Protein AF-A0A7G2TTE5-F1 (afdb_monomer_lite)

Secondary structure (DSSP, 8-state):
---------S----HHHHHHH-S--GGG-HHHHTTSS------GGGHHHHHTTSPTT----PPPPP--TT-SS-------S------TT-S-HHHHHHHHHHHHH-HHHHHHHTTBTBS-SSHHHHHHHHHTT-S-HHHHHHHHHHHH--PPPPPTTSS-HHHHHHHHHHH--

Foldseek 3Di:
DDDDPDDPDPDPDDPVNVVVVPPDDLLRDPCLQVVVPPDDDDDLLCLCSSQVSHDPPDDDADDQDDDDPPDPWRDDADDQLDDDDADPPDPCRPVSVVVVCCCQPPPVNLLVCPSNRAQRPDPNSNCVCVVVVVDDVRSVNSPPSSVPTPDDHDPPPPDDPVVVVVVVVVVVD

Structure (mmCIF, N/CA/C/O backbone):
data_AF-A0A7G2TTE5-F1
#
_entry.id   AF-A0A7G2TTE5-F1
#
loop_
_atom_site.group_PDB
_atom_site.id
_atom_site.type_symbol
_atom_site.label_atom_id
_atom_site.label_alt_id
_atom_site.label_comp_id
_atom_site.label_asym_id
_atom_site.label_entity_id
_atom_site.label_seq_id
_atom_site.pdbx_PDB_ins_code
_atom_site.Cartn_x
_atom_site.Cartn_y
_atom_site.Cartn_z
_atom_site.occupancy
_atom_site.B_iso_or_equiv
_atom_site.auth_seq_id
_atom_site.auth_comp_id
_atom_site.auth_asym_id
_atom_site.auth_atom_id
_atom_site.pdbx_PDB_model_num
ATOM 1 N N . MET A 1 1 ? 46.322 14.100 -33.740 1.00 37.00 1 MET A N 1
ATOM 2 C CA . MET A 1 1 ? 44.948 13.586 -33.904 1.00 37.00 1 MET A CA 1
ATOM 3 C C . MET A 1 1 ? 44.196 13.791 -32.592 1.00 37.00 1 MET A C 1
ATOM 5 O O . MET A 1 1 ? 44.425 13.008 -31.680 1.00 37.00 1 MET A O 1
ATOM 9 N N . PRO A 1 2 ? 43.391 14.853 -32.431 1.00 37.91 2 PRO A N 1
ATOM 10 C CA . PRO A 1 2 ? 42.523 15.000 -31.270 1.00 37.91 2 PRO A CA 1
ATOM 11 C C . PRO A 1 2 ? 41.058 14.871 -31.705 1.00 37.91 2 PRO A C 1
ATOM 13 O O . PRO A 1 2 ? 40.556 15.770 -32.363 1.00 37.91 2 PRO A O 1
ATOM 16 N N . ASP A 1 3 ? 40.387 13.766 -31.370 1.00 38.09 3 ASP A N 1
ATOM 17 C CA . ASP A 1 3 ? 38.913 13.706 -31.403 1.00 38.09 3 ASP A CA 1
ATOM 18 C C . ASP A 1 3 ? 38.367 12.463 -30.678 1.00 38.09 3 ASP A C 1
ATOM 20 O O . ASP A 1 3 ? 37.849 11.524 -31.274 1.00 38.09 3 ASP A O 1
ATOM 24 N N . LEU A 1 4 ? 38.504 12.430 -29.348 1.00 36.97 4 LEU A N 1
ATOM 25 C CA . LEU A 1 4 ? 37.902 11.371 -28.518 1.00 36.97 4 LEU A CA 1
ATOM 26 C C . LEU A 1 4 ? 37.135 11.889 -27.292 1.00 36.97 4 LEU A C 1
ATOM 28 O O . LEU A 1 4 ? 36.662 11.093 -26.490 1.00 36.97 4 LEU A O 1
ATOM 32 N N . CYS A 1 5 ? 36.917 13.205 -27.174 1.00 35.09 5 CYS A N 1
ATOM 33 C CA . CYS A 1 5 ? 36.192 13.809 -26.046 1.00 35.09 5 CYS A CA 1
ATOM 34 C C . CYS A 1 5 ? 34.855 14.450 -26.467 1.00 35.09 5 CYS A C 1
ATOM 36 O O . CYS A 1 5 ? 34.532 15.578 -26.102 1.00 35.09 5 CYS A O 1
ATOM 38 N N . ARG A 1 6 ? 34.064 13.737 -27.277 1.00 37.06 6 ARG A N 1
ATOM 39 C CA . ARG A 1 6 ? 32.682 14.125 -27.608 1.00 37.06 6 ARG A CA 1
ATOM 40 C C . ARG A 1 6 ? 31.746 12.918 -27.571 1.00 37.06 6 ARG A C 1
ATOM 42 O O . ARG A 1 6 ? 31.130 12.548 -28.562 1.00 37.06 6 ARG A O 1
ATOM 49 N N . ARG A 1 7 ? 31.586 12.314 -26.393 1.00 33.62 7 ARG A N 1
ATOM 50 C CA . ARG A 1 7 ? 30.311 11.664 -26.060 1.00 33.62 7 ARG A CA 1
ATOM 51 C C . ARG A 1 7 ? 29.518 12.637 -25.201 1.00 33.62 7 ARG A C 1
ATOM 53 O O . ARG A 1 7 ? 29.766 12.757 -24.008 1.00 33.62 7 ARG A O 1
ATOM 60 N N . ARG A 1 8 ? 28.587 13.359 -25.832 1.00 37.22 8 ARG A N 1
ATOM 61 C CA . ARG A 1 8 ? 27.470 13.987 -25.120 1.00 37.22 8 ARG A CA 1
ATOM 62 C C . ARG A 1 8 ? 26.652 12.850 -24.506 1.00 37.22 8 ARG A C 1
ATOM 64 O O . ARG A 1 8 ? 25.895 12.199 -25.219 1.00 37.22 8 ARG A O 1
ATOM 71 N N . GLY A 1 9 ? 26.859 12.583 -23.220 1.00 32.19 9 GLY A N 1
ATOM 72 C CA . GLY A 1 9 ? 25.850 11.921 -22.401 1.00 32.19 9 GLY A CA 1
ATOM 73 C C . GLY A 1 9 ? 24.644 12.850 -22.329 1.00 32.19 9 GLY A C 1
ATOM 74 O O . GLY A 1 9 ? 24.795 14.032 -22.024 1.00 32.19 9 GLY A O 1
ATOM 75 N N . GLY A 1 10 ? 23.482 12.355 -22.743 1.00 36.03 10 GLY A N 1
ATOM 76 C CA . GLY A 1 10 ? 22.230 13.091 -22.650 1.00 36.03 10 GLY A CA 1
ATOM 77 C C . GLY A 1 10 ? 21.765 13.210 -21.200 1.00 36.03 10 GLY A C 1
ATOM 78 O O . GLY A 1 10 ? 21.961 12.284 -20.422 1.00 36.03 10 GLY A O 1
ATOM 79 N N . ALA A 1 11 ? 21.115 14.342 -20.919 1.00 42.84 11 ALA A N 1
ATOM 80 C CA . ALA A 1 11 ? 20.315 14.651 -19.733 1.00 42.84 11 ALA A CA 1
ATOM 81 C C . ALA A 1 11 ? 21.064 14.756 -18.391 1.00 42.84 11 ALA A C 1
ATOM 83 O O . ALA A 1 11 ? 20.783 14.011 -17.463 1.00 42.84 11 ALA A O 1
ATOM 84 N N . ASN A 1 12 ? 21.932 15.763 -18.261 1.00 43.62 12 ASN A N 1
ATOM 85 C CA . ASN A 1 12 ? 22.126 16.414 -16.963 1.00 43.62 12 ASN A CA 1
ATOM 86 C C . ASN A 1 12 ? 21.375 17.746 -17.024 1.00 43.62 12 ASN A C 1
ATOM 88 O O . ASN A 1 12 ? 21.883 18.709 -17.601 1.00 43.62 12 ASN A O 1
ATOM 92 N N . THR A 1 13 ? 20.147 17.773 -16.509 1.00 50.69 13 THR A N 1
ATOM 93 C CA . THR A 1 13 ? 19.428 19.017 -16.213 1.00 50.69 13 THR A CA 1
ATOM 94 C C . THR A 1 13 ? 20.280 19.823 -15.239 1.00 50.69 13 THR A C 1
ATOM 96 O O . THR A 1 13 ? 20.871 19.274 -14.308 1.00 50.69 13 THR A O 1
ATOM 99 N N . THR A 1 14 ? 20.433 21.118 -15.485 1.00 52.34 14 THR A N 1
ATOM 100 C CA . THR A 1 14 ? 21.220 21.974 -14.593 1.00 52.34 14 THR A CA 1
ATOM 101 C C . THR A 1 14 ? 20.454 22.211 -13.290 1.00 52.34 14 THR A C 1
ATOM 103 O O . THR A 1 14 ? 19.229 22.288 -13.288 1.00 52.34 14 THR A O 1
ATOM 106 N N . THR A 1 15 ? 21.155 22.396 -12.172 1.00 52.88 15 THR A N 1
ATOM 107 C CA . THR A 1 15 ? 20.554 22.650 -10.844 1.00 52.88 15 THR A CA 1
ATOM 108 C C . THR A 1 15 ? 19.610 23.867 -10.834 1.00 52.88 15 THR A C 1
ATOM 110 O O . THR A 1 15 ? 18.723 23.974 -9.992 1.00 52.88 15 THR A O 1
ATOM 113 N N . LEU A 1 16 ? 19.783 24.790 -11.789 1.00 51.19 16 LEU A N 1
ATOM 114 C CA . LEU A 1 16 ? 18.918 25.952 -12.009 1.00 51.19 16 LEU A CA 1
ATOM 115 C C . LEU A 1 16 ? 17.602 25.601 -12.718 1.00 51.19 16 LEU A C 1
ATOM 117 O O . LEU A 1 16 ? 16.580 26.212 -12.416 1.00 51.19 16 LEU A O 1
ATOM 121 N N . GLU A 1 17 ? 17.612 24.633 -13.636 1.00 55.81 17 GLU A N 1
ATOM 122 C CA . GLU A 1 17 ? 16.398 24.128 -14.290 1.00 55.81 17 GLU A CA 1
ATOM 123 C C . GLU A 1 17 ? 15.534 23.358 -13.283 1.00 55.81 17 GLU A C 1
ATOM 125 O O . GLU A 1 17 ? 14.339 23.625 -13.185 1.00 55.81 17 GLU A O 1
ATOM 130 N N . GLU A 1 18 ? 16.143 22.524 -12.431 1.00 56.53 18 GLU A N 1
ATOM 131 C CA . GLU A 1 18 ? 15.428 21.837 -11.342 1.00 56.53 18 GLU A CA 1
ATOM 132 C C . GLU A 1 18 ? 14.849 22.812 -10.304 1.00 56.53 18 GLU A C 1
ATOM 134 O O . GLU A 1 18 ? 13.742 22.610 -9.805 1.00 56.53 18 GLU A O 1
ATOM 139 N N . ALA A 1 19 ? 15.563 23.900 -9.988 1.00 55.06 19 ALA A N 1
ATOM 140 C CA . ALA A 1 19 ? 15.061 24.944 -9.094 1.00 55.06 19 ALA A CA 1
ATOM 141 C C . ALA A 1 19 ? 13.910 25.761 -9.716 1.00 55.06 19 ALA A C 1
ATOM 143 O O . ALA A 1 19 ? 13.053 26.264 -8.986 1.00 55.06 19 ALA A O 1
ATOM 144 N N . GLY A 1 20 ? 13.883 25.891 -11.048 1.00 59.25 20 GLY A N 1
ATOM 145 C CA . GLY A 1 20 ? 12.848 26.605 -11.801 1.00 59.25 20 GLY A CA 1
ATOM 146 C C . GLY A 1 20 ? 11.528 25.841 -11.938 1.00 59.25 20 GLY A C 1
ATOM 147 O O . GLY A 1 20 ? 10.478 26.467 -12.066 1.00 59.25 20 GLY A O 1
ATOM 148 N N . GLU A 1 21 ? 11.564 24.508 -11.857 1.00 60.09 21 GLU A N 1
ATOM 149 C CA . GLU A 1 21 ? 10.370 23.646 -11.868 1.00 60.09 21 GLU A CA 1
ATOM 150 C C . GLU A 1 21 ? 9.550 23.755 -10.572 1.00 60.09 21 GLU A C 1
ATOM 152 O O . GLU A 1 21 ? 8.347 23.496 -10.570 1.00 60.09 21 GLU A O 1
ATOM 157 N N . 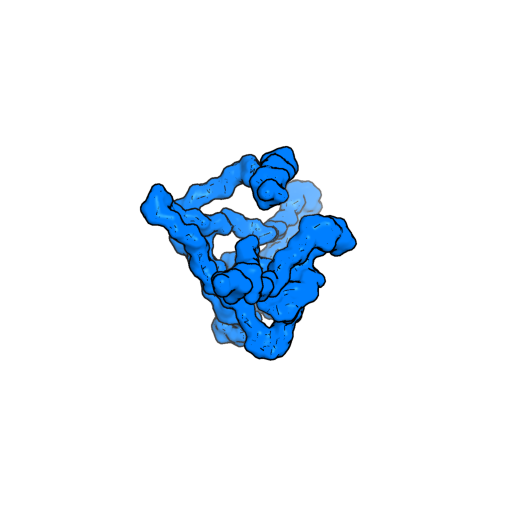GLY A 1 22 ? 10.174 24.183 -9.472 1.00 57.22 22 GLY A N 1
ATOM 158 C CA . GLY A 1 22 ? 9.582 24.149 -8.137 1.00 57.22 22 GLY A CA 1
ATOM 159 C C . GLY A 1 22 ? 9.720 22.774 -7.474 1.00 57.22 22 GLY A C 1
ATOM 160 O O . GLY A 1 22 ? 10.299 21.840 -8.021 1.00 57.22 22 GLY A O 1
ATOM 161 N N . ASN A 1 23 ? 9.203 22.631 -6.251 1.00 65.12 23 ASN A N 1
ATOM 162 C CA . ASN A 1 23 ? 9.259 21.371 -5.497 1.00 65.12 23 ASN A CA 1
ATOM 163 C C . ASN A 1 23 ? 8.205 20.362 -6.005 1.00 65.12 23 ASN A C 1
ATOM 165 O O . ASN A 1 23 ? 7.261 20.034 -5.285 1.00 65.12 23 ASN A O 1
ATOM 169 N N . VAL A 1 24 ? 8.337 19.934 -7.262 1.00 75.50 24 VAL A N 1
ATOM 170 C CA . VAL A 1 24 ? 7.415 19.023 -7.960 1.00 75.50 24 VAL A CA 1
ATOM 171 C C . VAL A 1 24 ? 7.719 17.578 -7.571 1.00 75.50 24 VAL A C 1
ATOM 173 O O . VAL A 1 24 ? 8.884 17.167 -7.549 1.00 75.50 24 VAL A O 1
ATOM 176 N N . ASN A 1 25 ? 6.689 16.790 -7.247 1.00 82.94 25 ASN A N 1
ATOM 177 C CA . ASN A 1 25 ? 6.891 15.382 -6.913 1.00 82.94 25 ASN A CA 1
ATOM 178 C C . ASN A 1 25 ? 7.361 14.607 -8.156 1.00 82.94 25 ASN A C 1
ATOM 180 O O . ASN A 1 25 ? 6.918 14.890 -9.263 1.00 82.94 25 ASN A O 1
ATOM 184 N N . LEU A 1 26 ? 8.213 13.589 -7.989 1.00 86.69 26 LEU A N 1
ATOM 185 C CA . LEU A 1 26 ? 8.700 12.778 -9.112 1.00 86.69 26 LEU A CA 1
ATOM 186 C C . LEU A 1 26 ? 7.561 12.216 -9.985 1.00 86.69 26 LEU A C 1
ATOM 188 O O . LEU A 1 26 ? 7.682 12.233 -11.203 1.00 86.69 26 LEU A O 1
ATOM 192 N N . SER A 1 27 ? 6.451 11.775 -9.382 1.00 88.75 27 SER A N 1
ATOM 193 C CA . SER A 1 27 ? 5.279 11.266 -10.122 1.00 88.75 27 SER A CA 1
ATOM 194 C C . SER A 1 27 ? 4.610 12.296 -11.042 1.00 88.75 27 SER A C 1
ATOM 196 O O . SER A 1 27 ? 3.912 11.921 -11.978 1.00 88.75 27 SER A O 1
ATOM 198 N N . GLU A 1 28 ? 4.839 13.586 -10.804 1.00 89.69 28 GLU A N 1
ATOM 199 C CA . GLU A 1 28 ? 4.291 14.698 -11.586 1.00 89.69 28 GLU A CA 1
ATOM 200 C C . GLU A 1 28 ? 5.285 15.198 -12.651 1.00 89.69 28 GLU A C 1
ATOM 202 O O . GLU A 1 28 ? 4.928 16.025 -13.490 1.00 89.69 28 GLU A O 1
ATOM 207 N N . LYS A 1 29 ? 6.533 14.705 -12.642 1.00 88.81 29 LYS A N 1
ATOM 208 C CA . LYS A 1 29 ? 7.562 15.103 -13.608 1.00 88.81 29 LYS A CA 1
ATOM 209 C C . LYS A 1 29 ? 7.350 14.431 -14.960 1.00 88.81 29 LYS A C 1
ATOM 211 O O . LYS A 1 29 ? 7.128 13.222 -15.057 1.00 88.81 29 LYS A O 1
ATOM 216 N N . GLN A 1 30 ? 7.521 15.199 -16.032 1.00 88.62 30 GLN A N 1
ATOM 217 C CA . GLN A 1 30 ? 7.401 14.683 -17.394 1.00 88.62 30 GLN A CA 1
ATOM 218 C C . GLN A 1 30 ? 8.488 13.638 -17.702 1.00 88.62 30 GLN A C 1
ATOM 220 O O . GLN A 1 30 ? 8.239 12.673 -18.418 1.00 88.62 30 GLN A O 1
ATOM 225 N N . GLU A 1 31 ? 9.681 13.787 -17.128 1.00 89.94 31 GLU A N 1
ATOM 226 C CA . GLU A 1 31 ? 10.810 12.859 -17.232 1.00 89.94 31 GLU A CA 1
ATOM 227 C C . GLU A 1 31 ? 10.474 11.468 -16.692 1.00 89.94 31 GLU A C 1
ATOM 229 O O . GLU A 1 31 ? 10.964 10.476 -17.235 1.00 89.94 31 GLU A O 1
ATOM 234 N N . TRP A 1 32 ? 9.650 11.394 -15.643 1.00 92.00 32 TRP A N 1
ATOM 235 C CA . TRP A 1 32 ? 9.163 10.134 -15.087 1.00 92.00 32 TRP A CA 1
ATOM 236 C C . TRP A 1 32 ? 8.190 9.461 -16.058 1.00 92.00 32 TRP A C 1
ATOM 238 O O . TRP A 1 32 ? 8.432 8.333 -16.484 1.00 92.00 32 TRP A O 1
ATOM 248 N N . ALA A 1 33 ? 7.161 10.190 -16.505 1.00 89.56 33 ALA A N 1
ATOM 249 C CA . ALA A 1 33 ? 6.184 9.698 -17.483 1.00 89.56 33 ALA A CA 1
ATOM 250 C C . ALA A 1 33 ? 6.823 9.303 -18.835 1.00 89.56 33 ALA A C 1
ATOM 252 O O . ALA A 1 33 ? 6.333 8.425 -19.539 1.00 89.56 33 ALA A O 1
ATOM 253 N N . GLN A 1 34 ? 7.944 9.933 -19.202 1.00 90.56 34 GLN A N 1
ATOM 254 C CA . GLN A 1 34 ? 8.729 9.627 -20.406 1.00 90.56 34 GLN A CA 1
ATOM 255 C C . GLN A 1 34 ? 9.851 8.606 -20.175 1.00 90.56 34 GLN A C 1
ATOM 257 O O . GLN A 1 34 ? 10.639 8.362 -21.092 1.00 90.56 34 GLN A O 1
ATOM 262 N N . ARG A 1 35 ? 9.975 8.044 -18.964 1.00 88.88 35 ARG A N 1
ATOM 263 C CA . ARG A 1 35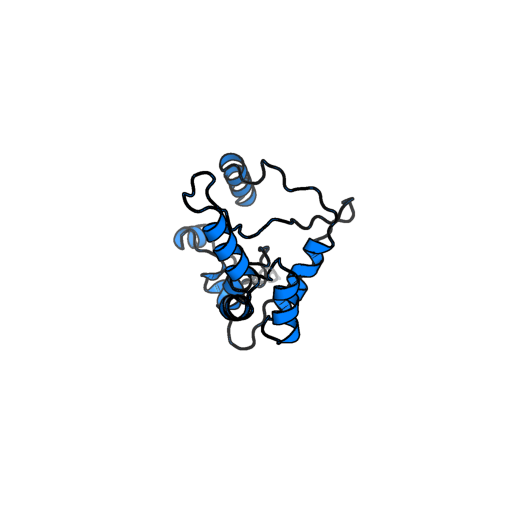 ? 11.003 7.056 -18.587 1.00 88.88 35 ARG A CA 1
ATOM 264 C C . ARG A 1 35 ? 12.444 7.510 -18.805 1.00 88.88 35 ARG A C 1
ATOM 266 O O . ARG A 1 35 ? 13.343 6.695 -19.004 1.00 88.88 35 ARG A O 1
ATOM 273 N N . LYS A 1 36 ? 12.690 8.815 -18.729 1.00 90.88 36 LYS A N 1
ATOM 274 C CA . LYS A 1 36 ? 14.053 9.350 -18.604 1.00 90.88 36 LYS A CA 1
ATOM 275 C C . LYS A 1 36 ? 14.611 9.073 -17.207 1.00 90.88 36 LYS A C 1
ATOM 277 O O . LYS A 1 36 ? 15.812 8.883 -17.061 1.00 90.88 36 LYS A O 1
ATOM 282 N N . ILE A 1 37 ? 13.730 8.993 -16.207 1.00 88.94 37 ILE A N 1
ATOM 283 C CA . ILE A 1 37 ? 14.012 8.468 -14.869 1.00 88.94 37 ILE A CA 1
ATOM 284 C C . ILE A 1 37 ? 13.312 7.111 -14.760 1.00 88.94 37 ILE A C 1
ATOM 286 O O . ILE A 1 37 ? 12.105 7.026 -14.962 1.00 88.94 37 ILE A O 1
ATOM 290 N N . THR A 1 38 ? 14.063 6.046 -14.474 1.00 89.06 38 THR A N 1
ATOM 291 C CA . THR A 1 38 ? 13.560 4.659 -14.561 1.00 89.06 38 THR A CA 1
ATOM 292 C C . THR A 1 38 ? 13.460 3.946 -13.215 1.00 89.06 38 THR A C 1
ATOM 294 O O . THR A 1 38 ? 13.242 2.738 -13.179 1.00 89.06 38 THR A O 1
ATOM 297 N N . GLY A 1 39 ? 13.662 4.655 -12.106 1.00 89.00 39 GLY A N 1
ATOM 298 C CA . GLY A 1 39 ? 13.589 4.067 -10.775 1.00 89.00 39 GLY A CA 1
ATOM 299 C C . GLY A 1 39 ? 13.517 5.116 -9.676 1.00 89.00 39 GLY A C 1
ATOM 300 O O . GLY A 1 39 ? 13.999 6.237 -9.833 1.00 89.00 39 GLY A O 1
ATOM 301 N N . SER A 1 40 ? 12.909 4.728 -8.563 1.00 88.25 40 SER A N 1
ATOM 302 C CA . SER A 1 40 ? 12.792 5.530 -7.350 1.00 88.25 40 SER A CA 1
ATOM 303 C C . SER A 1 40 ? 12.765 4.618 -6.125 1.00 88.25 40 SER A C 1
ATOM 305 O O . SER A 1 40 ? 12.465 3.426 -6.222 1.00 88.25 40 SER A O 1
ATOM 307 N N . TYR A 1 41 ? 13.117 5.172 -4.966 1.00 86.19 41 TYR A N 1
ATOM 308 C CA . TYR A 1 41 ? 13.011 4.478 -3.688 1.00 86.19 41 TYR A CA 1
ATOM 309 C C . TYR A 1 41 ? 11.794 5.007 -2.933 1.00 86.19 41 TYR A C 1
ATOM 311 O O . TYR A 1 41 ? 11.824 6.109 -2.390 1.00 86.19 41 TYR A O 1
ATOM 319 N N . GLU A 1 42 ? 10.717 4.226 -2.938 1.00 87.69 42 GLU A N 1
ATOM 320 C CA . GLU A 1 42 ? 9.390 4.662 -2.503 1.00 87.69 42 GLU A CA 1
ATOM 321 C C . GLU A 1 42 ? 8.704 3.616 -1.623 1.00 87.69 42 GLU A C 1
ATOM 323 O O . GLU A 1 42 ? 9.078 2.442 -1.584 1.00 87.69 42 GLU A O 1
ATOM 328 N N . TRP A 1 43 ? 7.660 4.042 -0.914 1.00 88.44 43 TRP A N 1
ATOM 329 C CA . TRP A 1 43 ? 6.801 3.122 -0.177 1.00 88.44 43 TRP A CA 1
ATOM 330 C C . TRP A 1 43 ? 5.962 2.292 -1.151 1.00 88.44 43 TRP A C 1
ATOM 332 O O . TRP A 1 43 ? 5.316 2.832 -2.042 1.00 88.44 43 TRP A O 1
ATOM 342 N N . ASN A 1 44 ? 5.864 0.979 -0.946 1.00 88.12 44 ASN A N 1
ATOM 343 C CA . ASN A 1 44 ? 5.000 0.135 -1.780 1.00 88.12 44 ASN A CA 1
ATOM 344 C C . ASN A 1 44 ? 3.524 0.592 -1.779 1.00 88.12 44 ASN A C 1
ATOM 346 O O . ASN A 1 44 ? 2.813 0.406 -2.763 1.00 88.12 44 ASN A O 1
ATOM 350 N N . THR A 1 45 ? 3.058 1.251 -0.713 1.00 90.44 45 THR A N 1
ATOM 351 C CA . THR A 1 45 ? 1.694 1.794 -0.616 1.00 90.44 45 THR A CA 1
ATOM 352 C C . THR A 1 45 ? 1.433 3.015 -1.498 1.00 90.44 45 THR A C 1
ATOM 354 O O . THR A 1 45 ? 0.290 3.450 -1.584 1.00 90.44 45 THR A O 1
ATOM 357 N N . THR A 1 46 ? 2.457 3.593 -2.133 1.00 90.31 46 THR A N 1
ATOM 358 C CA . THR A 1 46 ? 2.318 4.691 -3.103 1.00 90.31 46 THR A CA 1
ATOM 359 C C . THR A 1 46 ? 2.457 4.216 -4.550 1.00 90.31 46 THR A C 1
ATOM 361 O O . THR A 1 46 ? 2.533 5.048 -5.446 1.00 90.31 46 THR A O 1
ATOM 364 N N . TYR A 1 47 ? 2.438 2.903 -4.809 1.00 90.19 47 TYR A N 1
ATOM 365 C CA . TYR A 1 47 ? 2.620 2.318 -6.143 1.00 90.19 47 TYR A CA 1
ATOM 366 C C . TYR A 1 47 ? 1.758 2.967 -7.241 1.00 90.19 47 TYR A C 1
ATOM 368 O O . TYR A 1 47 ? 2.271 3.319 -8.303 1.00 90.19 47 TYR A O 1
ATOM 376 N N . PHE A 1 48 ? 0.460 3.166 -6.992 1.00 89.19 48 PHE A N 1
ATOM 377 C CA . PHE A 1 48 ? -0.460 3.772 -7.966 1.00 89.19 48 PHE A CA 1
ATOM 378 C C . PHE A 1 48 ? -0.020 5.189 -8.354 1.00 89.19 48 PHE A C 1
ATOM 380 O O . PHE A 1 48 ? 0.065 5.500 -9.532 1.00 89.19 48 PHE A O 1
ATOM 387 N N . ARG A 1 49 ? 0.437 6.000 -7.390 1.00 89.88 49 ARG A N 1
ATOM 388 C CA . ARG A 1 49 ? 0.925 7.363 -7.652 1.00 89.88 49 ARG A CA 1
ATOM 389 C C . ARG A 1 49 ? 2.039 7.394 -8.702 1.00 89.88 49 ARG A C 1
ATOM 391 O O . ARG A 1 49 ? 2.095 8.331 -9.484 1.00 89.88 49 ARG A O 1
ATOM 398 N N . TYR A 1 50 ? 2.921 6.396 -8.705 1.00 92.44 50 TYR A N 1
ATOM 399 C CA . TYR A 1 50 ? 4.059 6.331 -9.624 1.00 92.44 50 TYR A CA 1
ATOM 400 C C . TYR A 1 50 ? 3.776 5.514 -10.888 1.00 92.44 50 TYR A C 1
ATOM 402 O O . TYR A 1 50 ? 4.448 5.723 -11.893 1.00 92.44 50 TYR A O 1
ATOM 410 N N . SER A 1 51 ? 2.804 4.602 -10.862 1.00 91.75 51 SER A N 1
ATOM 411 C CA . SER A 1 51 ? 2.444 3.784 -12.027 1.00 91.75 51 SER A CA 1
ATOM 412 C C . SER A 1 51 ? 1.357 4.410 -12.904 1.00 91.75 51 SER A C 1
ATOM 414 O O . SER A 1 51 ? 1.392 4.205 -14.110 1.00 91.75 51 SER A O 1
ATOM 416 N N . ASP A 1 52 ? 0.437 5.196 -12.340 1.00 91.56 52 ASP A N 1
ATOM 417 C CA . ASP A 1 52 ? -0.651 5.848 -13.083 1.00 91.56 52 ASP A CA 1
ATOM 418 C C . ASP A 1 52 ? -0.169 6.837 -14.168 1.00 91.56 52 ASP A C 1
ATOM 420 O O . ASP A 1 52 ? -0.808 6.900 -15.217 1.00 91.56 52 ASP A O 1
ATOM 424 N N . PRO A 1 53 ? 0.935 7.596 -13.987 1.00 92.19 53 PRO A N 1
ATOM 425 C CA . PRO A 1 53 ? 1.447 8.500 -15.022 1.00 92.19 53 PRO A CA 1
ATOM 426 C C . PRO A 1 53 ? 2.202 7.810 -16.171 1.00 92.19 53 PRO A C 1
ATOM 428 O O . PRO A 1 53 ? 2.660 8.501 -17.081 1.00 92.19 53 PRO A O 1
ATOM 431 N N . LEU A 1 54 ? 2.417 6.490 -16.110 1.00 90.88 54 LEU A N 1
ATOM 432 C CA . LEU A 1 54 ? 3.158 5.750 -17.138 1.00 90.88 54 LEU A CA 1
ATOM 433 C C . LEU A 1 54 ? 2.286 5.501 -18.377 1.00 90.88 54 LEU A C 1
ATOM 435 O O . LEU A 1 54 ? 1.059 5.475 -18.289 1.00 90.88 54 LEU A O 1
ATOM 439 N N . ASN A 1 55 ? 2.912 5.305 -19.541 1.00 89.25 55 ASN A N 1
ATOM 440 C CA . ASN A 1 55 ? 2.160 5.035 -20.768 1.00 89.25 55 ASN A CA 1
ATOM 441 C C . ASN A 1 55 ? 1.572 3.615 -20.760 1.00 89.25 55 ASN A C 1
ATOM 443 O O . ASN A 1 55 ? 2.072 2.714 -20.083 1.00 89.25 55 ASN A O 1
ATOM 447 N N . ASP A 1 56 ? 0.539 3.392 -21.574 1.00 87.88 56 ASP A N 1
ATOM 448 C CA . ASP A 1 56 ? -0.085 2.076 -21.715 1.00 87.88 56 ASP A CA 1
ATOM 449 C C . ASP A 1 56 ? 0.945 0.987 -22.063 1.00 87.88 56 ASP A C 1
ATOM 451 O O . ASP A 1 56 ? 1.743 1.115 -22.994 1.00 87.88 56 ASP A O 1
ATOM 455 N N . GLY A 1 57 ? 0.905 -0.117 -21.313 1.00 87.56 57 GLY A N 1
ATOM 456 C CA . GLY A 1 57 ? 1.830 -1.244 -21.464 1.00 87.56 57 GLY A CA 1
ATOM 457 C C . GLY A 1 57 ? 3.154 -1.092 -20.710 1.00 87.56 57 GLY A C 1
ATOM 458 O O . GLY A 1 57 ? 3.925 -2.050 -20.647 1.00 87.56 57 GLY A O 1
ATOM 459 N N . GLU A 1 58 ? 3.419 0.064 -20.104 1.00 90.69 58 GLU A N 1
ATOM 460 C CA . GLU A 1 58 ? 4.567 0.258 -19.225 1.00 90.69 58 GLU A CA 1
ATOM 461 C C . GLU A 1 58 ? 4.231 -0.201 -17.804 1.00 90.69 58 GLU A C 1
ATOM 463 O O . GLU A 1 58 ? 3.149 0.051 -17.276 1.00 90.69 58 GLU A O 1
ATOM 468 N N . VAL A 1 59 ? 5.168 -0.917 -17.182 1.00 90.25 59 VAL A N 1
ATOM 469 C CA . VAL A 1 59 ? 4.974 -1.522 -15.862 1.00 90.25 59 VAL A CA 1
ATOM 470 C C . VAL A 1 59 ? 6.078 -1.047 -14.935 1.00 90.25 59 VAL A C 1
ATOM 472 O O . VAL A 1 59 ? 7.262 -1.128 -15.269 1.00 90.25 59 VAL A O 1
ATOM 475 N N . LEU A 1 60 ? 5.678 -0.567 -13.760 1.00 91.81 60 LEU A N 1
ATOM 476 C CA . LEU A 1 60 ? 6.583 -0.334 -12.648 1.00 91.81 60 LEU A CA 1
ATOM 477 C C . LEU A 1 60 ? 6.717 -1.645 -11.874 1.00 91.81 60 LEU A C 1
ATOM 479 O O . LEU A 1 60 ? 5.716 -2.201 -11.440 1.00 91.81 60 LEU A O 1
ATOM 483 N N . ASP A 1 61 ? 7.935 -2.142 -11.691 1.00 90.12 61 ASP A N 1
ATOM 484 C CA . ASP A 1 61 ? 8.170 -3.347 -10.893 1.00 90.12 61 ASP A CA 1
ATOM 485 C C . ASP A 1 61 ? 9.002 -3.026 -9.652 1.00 90.12 61 ASP A C 1
ATOM 487 O O . ASP A 1 61 ? 9.728 -2.029 -9.601 1.00 90.12 61 ASP A O 1
ATOM 491 N N . SER A 1 62 ? 8.879 -3.870 -8.632 1.00 85.69 62 SER A N 1
ATOM 492 C CA . SER A 1 62 ? 9.635 -3.726 -7.392 1.00 85.69 62 SER A CA 1
ATOM 493 C C . SER A 1 62 ? 10.924 -4.534 -7.459 1.00 85.69 62 SER A C 1
ATOM 495 O O . SER A 1 62 ? 10.913 -5.726 -7.759 1.00 85.69 62 SER A O 1
ATOM 497 N N . ALA A 1 63 ? 12.043 -3.883 -7.146 1.00 82.56 63 ALA A N 1
ATOM 498 C CA . ALA A 1 63 ? 13.326 -4.543 -6.964 1.00 82.56 63 ALA A CA 1
ATOM 499 C C . ALA A 1 63 ? 13.620 -4.742 -5.467 1.00 82.56 63 ALA A C 1
ATOM 501 O O . ALA A 1 63 ? 13.218 -3.908 -4.646 1.00 82.56 63 ALA A O 1
ATOM 502 N N . PRO A 1 64 ? 14.355 -5.804 -5.090 1.00 73.88 64 PRO A N 1
ATOM 503 C CA . PRO A 1 64 ? 14.851 -5.954 -3.730 1.00 73.88 64 PRO A CA 1
ATOM 504 C C . PRO A 1 64 ? 15.674 -4.730 -3.290 1.00 73.88 64 PRO A C 1
ATOM 506 O O . PRO A 1 64 ? 16.370 -4.135 -4.120 1.00 73.88 64 PRO A O 1
ATOM 509 N N . PRO A 1 65 ? 15.659 -4.371 -1.992 1.00 72.12 65 PRO A N 1
ATOM 510 C CA . PRO A 1 65 ? 16.511 -3.308 -1.470 1.00 72.12 65 PRO A CA 1
ATOM 511 C C . PRO A 1 65 ? 17.992 -3.565 -1.775 1.00 72.12 65 PRO A C 1
ATOM 513 O O . PRO A 1 65 ? 18.445 -4.713 -1.766 1.00 72.12 65 PRO A O 1
ATOM 516 N N . ILE A 1 66 ? 18.760 -2.493 -1.994 1.00 75.12 66 ILE A N 1
ATOM 517 C CA . ILE A 1 66 ? 20.212 -2.573 -2.199 1.00 75.12 66 ILE A CA 1
ATOM 518 C C . ILE A 1 66 ? 20.861 -3.202 -0.960 1.00 75.12 66 ILE A C 1
ATOM 520 O O . ILE A 1 66 ? 20.637 -2.760 0.168 1.00 75.12 66 ILE A O 1
ATOM 524 N N . ARG A 1 67 ? 21.688 -4.229 -1.178 1.00 71.31 67 ARG A N 1
ATOM 525 C CA . ARG A 1 67 ? 22.425 -4.938 -0.126 1.00 71.31 67 ARG A CA 1
ATOM 526 C C . ARG A 1 67 ? 23.899 -4.562 -0.182 1.00 71.31 67 ARG A C 1
ATOM 528 O O . ARG A 1 67 ? 24.487 -4.520 -1.258 1.00 71.31 67 ARG A O 1
ATOM 535 N N . PHE A 1 68 ? 24.491 -4.338 0.984 1.00 72.25 68 PHE A N 1
ATOM 536 C CA . PHE A 1 68 ? 25.929 -4.141 1.137 1.00 72.25 68 PHE A CA 1
ATOM 537 C C . PHE A 1 68 ? 26.507 -5.343 1.882 1.00 72.25 68 PHE A C 1
ATOM 539 O O . PHE A 1 68 ? 25.969 -5.724 2.920 1.00 72.25 68 PHE A O 1
ATOM 546 N N . GLU A 1 69 ? 27.599 -5.921 1.375 1.00 70.25 69 GLU A N 1
ATOM 547 C CA . GLU A 1 69 ? 28.216 -7.140 1.934 1.00 70.25 69 GLU A CA 1
ATOM 548 C C . GLU A 1 69 ? 28.627 -7.001 3.409 1.00 70.25 69 GLU A C 1
ATOM 550 O O . GLU A 1 69 ? 28.688 -7.986 4.137 1.00 70.25 69 GLU A O 1
ATOM 555 N N . SER A 1 70 ? 28.881 -5.774 3.869 1.00 67.69 70 SER A N 1
ATOM 556 C CA . SER A 1 70 ? 29.294 -5.469 5.240 1.00 67.69 70 SER A CA 1
ATOM 557 C C . SER A 1 70 ? 28.141 -5.332 6.244 1.00 67.69 70 SER A C 1
ATOM 559 O O . SER A 1 70 ? 28.403 -5.111 7.428 1.00 67.69 70 SER A O 1
ATOM 561 N N . LYS A 1 71 ? 26.872 -5.429 5.817 1.00 61.50 71 LYS A N 1
ATOM 562 C CA . LYS A 1 71 ? 25.717 -5.266 6.714 1.00 61.50 71 LYS A CA 1
ATOM 563 C C . LYS A 1 71 ? 25.222 -6.595 7.287 1.00 61.50 71 LYS A C 1
ATOM 565 O O . LYS A 1 71 ? 25.031 -7.571 6.573 1.00 61.50 71 LYS A O 1
ATOM 570 N N . LEU A 1 72 ? 24.959 -6.585 8.597 1.00 54.38 72 LEU A N 1
ATOM 571 C CA . LEU A 1 72 ? 24.543 -7.745 9.397 1.00 54.38 72 LEU A CA 1
ATOM 572 C C . LEU A 1 72 ? 23.038 -8.058 9.324 1.00 54.38 72 LEU A C 1
ATOM 574 O O . LEU A 1 72 ? 22.625 -9.126 9.769 1.00 54.38 72 LEU A O 1
ATOM 578 N N . THR A 1 73 ? 22.210 -7.153 8.797 1.00 54.94 73 THR A N 1
ATOM 579 C CA . THR A 1 73 ? 20.747 -7.316 8.763 1.00 54.94 73 THR A CA 1
ATOM 580 C C . THR A 1 73 ? 20.146 -6.839 7.450 1.00 54.94 73 THR A C 1
ATOM 582 O O . THR A 1 73 ? 20.575 -5.826 6.895 1.00 54.94 73 THR A O 1
ATOM 585 N N . GLU A 1 74 ? 19.108 -7.538 6.987 1.00 59.66 74 GLU A N 1
ATOM 586 C CA . GLU A 1 74 ? 18.250 -7.053 5.909 1.00 59.66 74 GLU A CA 1
ATOM 587 C C . GLU A 1 74 ? 17.440 -5.854 6.414 1.00 59.66 74 GLU A C 1
ATOM 589 O O . GLU A 1 74 ? 16.540 -5.980 7.245 1.00 59.66 74 GLU A O 1
ATOM 594 N N . GLU A 1 75 ? 17.786 -4.662 5.939 1.00 62.31 75 GLU A N 1
ATOM 595 C CA . GLU A 1 75 ? 17.132 -3.420 6.340 1.00 62.31 75 GLU A CA 1
ATOM 596 C C . GLU A 1 75 ? 16.021 -3.066 5.349 1.00 62.31 75 GLU A C 1
ATOM 598 O O . GLU A 1 75 ? 16.181 -2.195 4.496 1.00 62.31 75 GLU A O 1
ATOM 603 N N . ALA A 1 76 ? 14.870 -3.730 5.457 1.00 66.00 76 ALA A N 1
ATOM 604 C CA . ALA A 1 76 ? 13.644 -3.194 4.878 1.00 66.00 76 ALA A CA 1
ATOM 605 C C . ALA A 1 76 ? 12.874 -2.431 5.960 1.00 66.00 76 ALA A C 1
ATOM 607 O O . ALA A 1 76 ? 12.602 -2.931 7.051 1.00 66.00 76 ALA A O 1
ATOM 608 N N . CYS A 1 77 ? 12.537 -1.180 5.664 1.00 70.38 77 CYS A N 1
ATOM 609 C CA . CYS A 1 77 ? 11.850 -0.310 6.602 1.00 70.38 77 CYS A CA 1
ATOM 610 C C . CYS A 1 77 ? 10.356 -0.667 6.650 1.00 70.38 77 CYS A C 1
ATOM 612 O O . CYS A 1 77 ? 9.639 -0.425 5.682 1.00 70.38 77 CYS A O 1
ATOM 614 N N . ARG A 1 78 ? 9.869 -1.209 7.775 1.00 78.12 78 ARG A N 1
ATOM 615 C CA . ARG A 1 78 ? 8.440 -1.502 7.973 1.00 78.12 78 ARG A CA 1
ATOM 616 C C . ARG A 1 78 ? 7.764 -0.425 8.819 1.00 78.12 78 ARG A C 1
ATOM 618 O O . ARG A 1 78 ? 8.159 -0.171 9.955 1.00 78.12 78 ARG A O 1
ATOM 625 N N . LYS A 1 79 ? 6.699 0.173 8.281 1.00 80.31 79 LYS A N 1
ATOM 626 C CA . LYS A 1 79 ? 5.836 1.144 8.970 1.00 80.31 79 LYS A CA 1
ATOM 627 C C . LYS A 1 79 ? 4.382 0.950 8.529 1.00 80.31 79 LYS A C 1
ATOM 629 O O . LYS A 1 79 ? 4.164 0.680 7.350 1.00 80.31 79 LYS A O 1
ATOM 634 N N . PRO A 1 80 ? 3.387 1.136 9.414 1.00 86.44 80 PRO A N 1
ATOM 635 C CA . PRO A 1 80 ? 2.008 1.317 8.974 1.00 86.44 80 PRO A CA 1
ATOM 636 C C . PRO A 1 80 ? 1.903 2.527 8.034 1.00 86.44 80 PRO A C 1
ATOM 638 O O . PRO A 1 80 ? 2.364 3.617 8.381 1.00 86.44 80 PRO A O 1
ATOM 641 N N . SER A 1 81 ? 1.297 2.350 6.859 1.00 88.81 81 SER A N 1
ATOM 642 C CA . SER A 1 81 ? 1.088 3.445 5.900 1.00 88.81 81 SER A CA 1
ATOM 643 C C . SER A 1 81 ? 0.093 4.478 6.431 1.00 88.81 81 SER A C 1
ATOM 645 O O . SER A 1 81 ? 0.304 5.683 6.314 1.00 88.81 81 SER A O 1
ATOM 647 N N . MET A 1 82 ? -0.975 3.997 7.063 1.00 90.44 82 MET A N 1
ATOM 648 C CA . MET A 1 82 ? -2.043 4.790 7.656 1.00 90.44 82 MET A CA 1
ATOM 649 C C . MET A 1 82 ? -2.657 4.016 8.828 1.00 90.44 82 MET A C 1
ATOM 651 O O . MET A 1 82 ? -2.605 2.788 8.863 1.00 90.44 82 MET A O 1
ATOM 655 N N . LEU A 1 83 ? -3.261 4.730 9.778 1.00 92.50 83 LEU A N 1
ATOM 656 C CA . LEU A 1 83 ? -3.995 4.145 10.899 1.00 92.50 83 LEU A CA 1
ATOM 657 C C . LEU A 1 83 ? -5.402 4.740 10.966 1.00 92.50 83 LEU A C 1
ATOM 659 O O . LEU A 1 83 ? -5.573 5.952 10.830 1.00 92.50 83 LEU A O 1
ATOM 663 N N . PHE A 1 84 ? -6.396 3.895 11.232 1.00 93.25 84 PHE A N 1
ATOM 664 C CA . PHE A 1 84 ? -7.703 4.340 11.706 1.00 93.25 84 PHE A CA 1
ATOM 665 C C . PHE A 1 84 ? -7.664 4.436 13.230 1.00 93.25 84 PHE A C 1
ATOM 667 O O . PHE A 1 84 ? -7.219 3.507 13.902 1.00 93.25 84 PHE A O 1
ATOM 674 N N . VAL A 1 85 ? -8.111 5.563 13.781 1.00 93.94 85 VAL A N 1
ATOM 675 C CA . VAL A 1 85 ? -8.042 5.833 15.223 1.00 93.94 85 VAL A CA 1
ATOM 676 C C . VAL A 1 85 ? -9.407 6.285 15.721 1.00 93.94 85 VAL A C 1
ATOM 678 O O . VAL A 1 85 ? -10.028 7.171 15.135 1.00 93.94 85 VAL A O 1
ATOM 681 N N . THR A 1 86 ? -9.863 5.705 16.829 1.00 94.94 86 THR A N 1
ATOM 682 C CA . THR A 1 86 ? -11.069 6.149 17.531 1.00 94.94 86 THR A CA 1
ATOM 683 C C . THR A 1 86 ? -10.699 7.139 18.634 1.00 94.94 86 THR A C 1
ATOM 685 O O . THR A 1 86 ? -9.717 6.984 19.362 1.00 94.94 86 THR A O 1
ATOM 688 N N . SER A 1 87 ? -11.478 8.214 18.757 1.00 95.81 87 SER A N 1
ATOM 689 C CA . SER A 1 87 ? -11.234 9.225 19.787 1.00 95.81 87 SER A CA 1
ATOM 690 C C . SER A 1 87 ? -11.532 8.668 21.177 1.00 95.81 87 SER A C 1
ATOM 692 O O . SER A 1 87 ? -12.644 8.207 21.434 1.00 95.81 87 SER A O 1
ATOM 694 N N . LYS A 1 88 ? -10.601 8.852 22.123 1.00 95.38 88 LYS A N 1
ATOM 695 C CA . LYS A 1 88 ? -10.826 8.574 23.556 1.00 95.38 88 LYS A CA 1
ATOM 696 C C . LYS A 1 88 ? -12.004 9.371 24.142 1.00 95.38 88 LYS A C 1
ATOM 698 O O . LYS A 1 88 ? -12.550 8.997 25.171 1.00 95.38 88 LYS A O 1
ATOM 703 N N . ARG A 1 89 ? -12.391 10.479 23.499 1.00 96.88 89 ARG A N 1
ATOM 704 C CA . ARG A 1 89 ? -13.516 11.343 23.899 1.00 96.88 89 ARG A CA 1
ATOM 705 C C . ARG A 1 89 ? -14.786 11.093 23.082 1.00 96.88 89 ARG A C 1
ATOM 707 O O . ARG A 1 89 ? -15.694 11.921 23.121 1.00 96.88 89 ARG A O 1
ATOM 714 N N . SER A 1 90 ? -14.841 10.018 22.291 1.00 96.56 90 SER A N 1
ATOM 715 C CA . SER A 1 90 ? -16.055 9.678 21.547 1.00 96.56 90 SER A CA 1
ATOM 716 C C . SER A 1 90 ? -17.222 9.483 22.513 1.00 96.56 90 SER A C 1
ATOM 718 O O . SER A 1 90 ? -17.086 8.802 23.525 1.00 96.56 90 SER A O 1
ATOM 720 N N . LYS A 1 91 ? -18.380 10.060 22.181 1.00 98.00 91 LYS A N 1
ATOM 721 C CA . LYS A 1 91 ?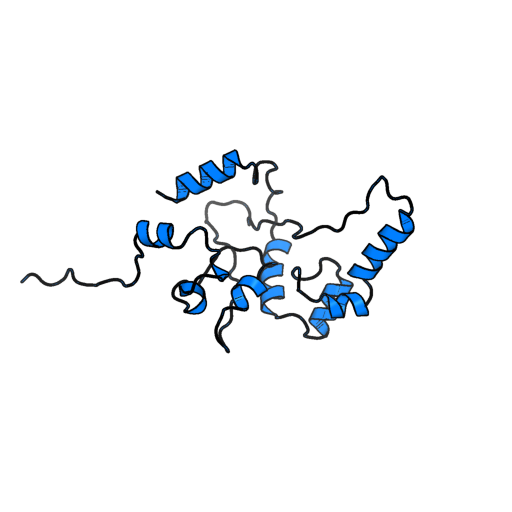 -19.630 9.810 22.915 1.00 98.00 91 LYS A CA 1
ATOM 722 C C . LYS A 1 91 ? -20.240 8.444 22.578 1.00 98.00 91 LYS A C 1
ATOM 724 O O . LYS A 1 91 ? -21.167 8.023 23.255 1.00 98.00 91 LYS A O 1
ATOM 729 N N . GLN A 1 92 ? -19.747 7.794 21.521 1.00 97.62 92 GLN A N 1
ATOM 730 C CA . GLN A 1 92 ? -20.182 6.479 21.047 1.00 97.62 92 GLN A CA 1
ATOM 731 C C . GLN A 1 92 ? -18.950 5.671 20.599 1.00 97.62 92 GLN A C 1
ATOM 733 O O . GLN A 1 92 ? -18.673 5.563 19.399 1.00 97.62 92 GLN A O 1
ATOM 738 N N . PRO A 1 93 ? -18.115 5.201 21.541 1.00 96.62 93 PRO A N 1
ATOM 739 C CA . PRO A 1 93 ? -16.887 4.485 21.211 1.00 96.62 93 PRO A CA 1
ATOM 740 C C . PRO A 1 93 ? -17.158 3.146 20.514 1.00 96.62 93 PRO A C 1
ATOM 742 O O . PRO A 1 93 ? -16.419 2.809 19.589 1.00 96.62 93 PRO A O 1
ATOM 745 N N . GLU A 1 94 ? -18.228 2.427 20.875 1.00 96.88 94 GLU A N 1
ATOM 746 C CA . GLU A 1 94 ? -18.580 1.153 20.238 1.00 96.88 94 GLU A CA 1
ATOM 747 C C . GLU A 1 94 ? -18.964 1.352 18.770 1.00 96.88 94 GLU A C 1
ATOM 749 O O . GLU A 1 94 ? -18.422 0.681 17.895 1.00 96.88 94 GLU A O 1
ATOM 754 N N . ALA A 1 95 ? -19.829 2.328 18.476 1.00 97.62 95 ALA A N 1
ATOM 755 C CA . ALA A 1 95 ? -20.236 2.628 17.104 1.00 97.62 95 ALA A CA 1
ATOM 756 C C . ALA A 1 95 ? -19.044 3.078 16.241 1.00 97.62 95 ALA A C 1
ATOM 758 O O . ALA A 1 95 ? -18.903 2.651 15.097 1.00 97.62 95 ALA A O 1
ATOM 759 N N . ALA A 1 96 ? -18.142 3.898 16.795 1.00 97.75 96 ALA A N 1
ATOM 760 C CA . ALA A 1 96 ? -16.928 4.312 16.095 1.00 97.75 96 ALA A CA 1
ATOM 761 C C . ALA A 1 96 ? -16.006 3.120 15.782 1.00 97.75 96 ALA A C 1
ATOM 763 O O . ALA A 1 96 ? -15.487 3.023 14.670 1.00 97.75 96 ALA A O 1
ATOM 764 N N . ALA A 1 97 ? -15.822 2.201 16.735 1.00 96.38 97 ALA A N 1
ATOM 765 C CA . ALA A 1 97 ? -15.050 0.980 16.517 1.00 96.38 97 ALA A CA 1
ATOM 766 C C . ALA A 1 97 ? -15.712 0.068 15.475 1.00 96.38 97 ALA A C 1
ATOM 768 O O . ALA A 1 97 ? -15.023 -0.486 14.622 1.00 96.38 97 ALA A O 1
ATOM 769 N N . GLN A 1 98 ? -17.043 -0.033 15.491 1.00 97.19 98 GLN A N 1
ATOM 770 C CA . GLN A 1 98 ? -17.793 -0.825 14.522 1.00 97.19 98 GLN A CA 1
ATOM 771 C C . GLN A 1 98 ? -17.653 -0.273 13.101 1.00 97.19 98 GLN A C 1
ATOM 773 O O . GLN A 1 98 ? -17.443 -1.053 12.180 1.00 97.19 98 GLN A O 1
ATOM 778 N N . ILE A 1 99 ? -17.666 1.051 12.913 1.00 96.62 99 ILE A N 1
ATOM 779 C CA . ILE A 1 99 ? -17.392 1.665 11.603 1.00 96.62 99 ILE A CA 1
ATOM 780 C C . ILE A 1 99 ? -15.994 1.281 11.110 1.00 96.62 99 ILE A C 1
ATOM 782 O O . ILE A 1 99 ? -15.850 0.874 9.958 1.00 96.62 99 ILE A O 1
ATOM 786 N N . VAL A 1 100 ? -14.969 1.370 11.966 1.00 96.06 100 VAL A N 1
ATOM 787 C CA . VAL A 1 100 ? -13.599 0.975 11.596 1.00 96.06 100 VAL A CA 1
ATOM 788 C C . VAL A 1 100 ? -13.546 -0.508 11.227 1.00 96.06 100 VAL A C 1
ATOM 790 O O . VAL A 1 100 ? -13.016 -0.847 10.173 1.00 96.06 100 VAL A O 1
ATOM 793 N N . ASN A 1 101 ? -14.150 -1.380 12.036 1.00 95.50 101 ASN A N 1
ATOM 794 C CA . ASN A 1 101 ? -14.197 -2.811 11.752 1.00 95.50 101 ASN A CA 1
ATOM 795 C C . ASN A 1 101 ? -14.893 -3.097 10.415 1.00 95.50 101 ASN A C 1
ATOM 797 O O . ASN A 1 101 ? -14.339 -3.794 9.567 1.00 95.50 101 ASN A O 1
ATOM 801 N N . CYS A 1 102 ? -16.068 -2.507 10.186 1.00 95.81 102 CYS A N 1
ATOM 802 C CA . CYS A 1 102 ? -16.812 -2.699 8.947 1.00 95.81 102 CYS A CA 1
ATOM 803 C C . CYS A 1 102 ? -16.055 -2.158 7.730 1.00 95.81 102 CYS A C 1
ATOM 805 O O . CYS A 1 102 ? -16.112 -2.742 6.654 1.00 95.81 102 CYS A O 1
ATOM 807 N N . THR A 1 103 ? -15.306 -1.067 7.893 1.00 94.75 103 THR A N 1
ATOM 808 C CA . THR A 1 103 ? -14.469 -0.506 6.825 1.00 94.75 103 THR A CA 1
ATOM 809 C C . THR A 1 103 ? -13.351 -1.470 6.419 1.00 94.75 103 THR A C 1
ATOM 811 O O . THR A 1 103 ? -12.998 -1.530 5.245 1.00 94.75 103 THR A O 1
ATOM 814 N N . LEU A 1 104 ? -12.793 -2.221 7.372 1.00 94.12 104 LEU A N 1
ATOM 815 C CA . LEU A 1 104 ? -11.611 -3.059 7.151 1.00 94.12 104 LEU A CA 1
ATOM 816 C C . LEU A 1 104 ? -11.924 -4.530 6.848 1.00 94.12 104 LEU A C 1
ATOM 818 O O . LEU A 1 104 ? -11.079 -5.204 6.266 1.00 94.12 104 LEU A O 1
ATOM 822 N N . THR A 1 105 ? -13.101 -5.025 7.240 1.00 94.88 105 THR A N 1
ATOM 823 C CA . THR A 1 105 ? -13.411 -6.469 7.213 1.00 94.88 105 THR A CA 1
ATOM 824 C C . THR A 1 105 ? -14.651 -6.846 6.404 1.00 94.88 105 THR A C 1
ATOM 826 O O . THR A 1 105 ? -14.759 -7.996 5.983 1.00 94.88 105 THR A O 1
ATOM 829 N N . GLU A 1 106 ? -15.576 -5.916 6.135 1.00 96.38 106 GLU A N 1
ATOM 830 C CA . GLU A 1 106 ? -16.769 -6.252 5.349 1.00 96.38 106 GLU A CA 1
ATOM 831 C C . GLU A 1 106 ? -16.425 -6.390 3.861 1.00 96.38 106 GLU A C 1
ATOM 833 O O . GLU A 1 106 ? -15.776 -5.496 3.306 1.00 96.38 106 GLU A O 1
ATOM 838 N N . PRO A 1 107 ? -16.918 -7.436 3.170 1.00 95.06 107 PRO A N 1
ATOM 839 C CA . PRO A 1 107 ? -16.649 -7.658 1.751 1.00 95.06 107 PRO A CA 1
ATOM 840 C C . PRO A 1 107 ? -16.927 -6.438 0.869 1.00 95.06 107 PRO A C 1
ATOM 842 O O . PRO A 1 107 ? -16.100 -6.085 0.034 1.00 95.06 107 PRO A O 1
ATOM 845 N N . SER A 1 108 ? -18.048 -5.744 1.090 1.00 94.62 108 SER A N 1
ATOM 846 C CA . SER A 1 108 ? -18.404 -4.548 0.316 1.00 94.62 108 SER A CA 1
ATOM 847 C C . SER A 1 108 ? -17.411 -3.402 0.507 1.00 94.62 108 SER A C 1
ATOM 849 O O . SER A 1 108 ? -17.137 -2.663 -0.434 1.00 94.62 108 SER A O 1
ATOM 851 N N . SER A 1 109 ? -16.870 -3.245 1.718 1.00 95.56 109 SER A N 1
ATOM 852 C CA . SER A 1 109 ? -15.875 -2.215 2.025 1.00 95.56 109 SER A CA 1
ATOM 853 C C . SER A 1 109 ? -14.517 -2.576 1.433 1.00 95.56 109 SER A C 1
ATOM 855 O O . SER A 1 109 ? -13.855 -1.718 0.854 1.00 95.56 109 SER A O 1
ATOM 857 N N . ILE A 1 110 ? -14.128 -3.851 1.525 1.00 96.38 110 ILE A N 1
ATOM 858 C CA . ILE A 1 110 ? -12.897 -4.379 0.930 1.00 96.38 110 ILE A CA 1
ATOM 859 C C . ILE A 1 110 ? -12.914 -4.165 -0.588 1.00 96.38 110 ILE A C 1
ATOM 861 O O . ILE A 1 110 ? -11.971 -3.602 -1.142 1.00 96.38 110 ILE A O 1
ATOM 865 N N . ASP A 1 111 ? -14.012 -4.528 -1.252 1.00 93.81 111 ASP A N 1
ATOM 866 C CA . ASP A 1 111 ? -14.159 -4.407 -2.706 1.00 93.81 111 ASP A CA 1
ATOM 867 C C . ASP A 1 111 ? -14.189 -2.946 -3.180 1.00 93.81 111 ASP A C 1
ATOM 869 O O . ASP A 1 111 ? -13.762 -2.649 -4.301 1.00 93.81 111 ASP A O 1
ATOM 873 N N . ALA A 1 112 ? -14.685 -2.038 -2.331 1.00 94.12 112 ALA A N 1
ATOM 874 C CA . ALA A 1 112 ? -14.716 -0.604 -2.596 1.00 94.12 112 ALA A CA 1
ATOM 875 C C . ALA A 1 112 ? -13.350 0.068 -2.382 1.00 94.12 112 ALA A C 1
ATOM 877 O O . ALA A 1 112 ? -12.971 0.941 -3.160 1.00 94.12 112 ALA A O 1
ATOM 878 N N . LEU A 1 113 ? -12.611 -0.311 -1.332 1.00 93.00 113 LEU A N 1
ATOM 879 C CA . LEU A 1 113 ? -11.330 0.310 -0.977 1.00 93.00 113 LEU A CA 1
ATOM 880 C C . LEU A 1 113 ? -10.134 -0.280 -1.725 1.00 93.00 113 LEU A C 1
ATOM 882 O O . LEU A 1 113 ? -9.184 0.461 -1.991 1.00 93.00 113 LEU A O 1
ATOM 886 N N . ARG A 1 114 ? -10.167 -1.578 -2.043 1.00 93.69 114 ARG A N 1
ATOM 887 C CA . ARG A 1 114 ? -9.105 -2.321 -2.741 1.00 93.69 114 ARG A CA 1
ATOM 888 C C . ARG A 1 114 ? -7.703 -1.989 -2.203 1.00 93.69 114 ARG A C 1
ATOM 890 O O . ARG A 1 114 ? -7.479 -2.015 -0.996 1.00 93.69 114 ARG A O 1
ATOM 897 N N . ASP A 1 115 ? -6.773 -1.655 -3.093 1.00 90.00 115 ASP A N 1
ATOM 898 C CA . ASP A 1 115 ? -5.378 -1.284 -2.847 1.00 90.00 115 ASP A CA 1
ATOM 899 C C . ASP A 1 115 ? -5.132 0.232 -2.793 1.00 90.00 115 ASP A C 1
ATOM 901 O O . ASP A 1 115 ? -3.982 0.674 -2.818 1.00 90.00 115 ASP A O 1
ATOM 905 N N . THR A 1 116 ? -6.173 1.059 -2.635 1.00 90.00 116 THR A N 1
ATOM 906 C CA . THR A 1 116 ? -6.027 2.533 -2.570 1.00 90.00 116 THR A CA 1
ATOM 907 C C . THR A 1 116 ? -5.109 3.023 -1.440 1.00 90.00 116 THR A C 1
ATOM 909 O O . THR A 1 116 ? -4.726 4.191 -1.402 1.00 90.00 116 THR A O 1
ATOM 912 N N . ARG A 1 117 ? -4.767 2.147 -0.486 1.00 89.88 117 ARG A N 1
ATOM 913 C CA . ARG A 1 117 ? -3.863 2.404 0.650 1.00 89.88 117 ARG A CA 1
ATOM 914 C C . ARG A 1 117 ? -2.717 1.385 0.736 1.00 89.88 117 ARG A C 1
ATOM 916 O O . ARG A 1 117 ? -2.096 1.247 1.793 1.00 89.88 117 ARG A O 1
ATOM 923 N N . GLY A 1 118 ? -2.434 0.698 -0.371 1.00 90.06 118 GLY A N 1
ATOM 924 C CA . GLY A 1 118 ? -1.583 -0.488 -0.436 1.00 90.06 118 GLY A CA 1
ATOM 925 C C . GLY A 1 118 ? -2.352 -1.776 -0.144 1.00 90.06 118 GLY A C 1
ATOM 926 O O . GLY A 1 118 ? -3.566 -1.755 0.056 1.00 90.06 118 GLY A O 1
ATOM 927 N N . LEU A 1 119 ? -1.632 -2.900 -0.111 1.00 93.38 119 LEU A N 1
ATOM 928 C CA . LEU A 1 119 ? -2.209 -4.192 0.260 1.00 93.38 119 LEU A CA 1
ATOM 929 C C . LEU A 1 119 ? -2.804 -4.108 1.682 1.00 93.38 119 LEU A C 1
ATOM 931 O O . LEU A 1 119 ? -2.088 -3.671 2.593 1.00 93.38 119 LEU A O 1
ATOM 935 N N . PRO A 1 120 ? -4.079 -4.491 1.897 1.00 94.19 120 PRO A N 1
ATOM 936 C CA . PRO A 1 120 ? -4.688 -4.422 3.218 1.00 94.19 120 PRO A CA 1
ATOM 937 C C . PRO A 1 120 ? -3.890 -5.195 4.267 1.00 94.19 120 PRO A C 1
ATOM 939 O O . PRO A 1 120 ? -3.436 -6.308 4.028 1.00 94.19 120 PRO A O 1
ATOM 942 N N . ALA A 1 121 ? -3.750 -4.604 5.455 1.00 92.06 121 ALA A N 1
ATOM 943 C CA . ALA A 1 121 ? -3.082 -5.260 6.577 1.00 92.06 121 ALA A CA 1
ATOM 944 C C . ALA A 1 121 ? -3.899 -6.436 7.141 1.00 92.06 121 ALA A C 1
ATOM 946 O O . ALA A 1 121 ? -3.331 -7.339 7.751 1.00 92.06 121 ALA A O 1
ATOM 947 N N . GLU A 1 122 ? -5.221 -6.413 6.951 1.00 93.69 122 GLU A N 1
ATOM 948 C CA . GLU A 1 122 ? -6.098 -7.492 7.385 1.00 93.69 122 GLU A CA 1
ATOM 949 C C . GLU A 1 122 ? -6.021 -8.670 6.412 1.00 93.69 122 GLU A C 1
ATOM 951 O O . GLU A 1 122 ? -6.294 -8.521 5.218 1.00 93.69 122 GLU A O 1
ATOM 956 N N . LYS A 1 123 ? -5.683 -9.857 6.930 1.00 92.88 123 LYS A N 1
ATOM 957 C CA . LYS A 1 123 ? -5.412 -11.037 6.100 1.00 92.88 123 LYS A CA 1
ATOM 958 C C . LYS A 1 123 ? -6.610 -11.426 5.231 1.00 92.88 123 LYS A C 1
ATOM 960 O O . LYS A 1 123 ? -6.430 -11.681 4.048 1.00 92.88 123 LYS A O 1
ATOM 965 N N . CYS A 1 124 ? -7.825 -11.432 5.784 1.00 94.00 124 CYS A N 1
ATOM 966 C CA . CYS A 1 124 ? -9.016 -11.819 5.020 1.00 94.00 124 CYS A CA 1
ATOM 967 C C . CYS A 1 124 ? -9.300 -10.860 3.851 1.00 94.00 124 CYS A C 1
ATOM 969 O O . CYS A 1 124 ? -9.749 -11.299 2.793 1.00 94.00 124 CYS A O 1
ATOM 971 N N . ALA A 1 125 ? -8.998 -9.569 4.017 1.00 95.94 125 ALA A N 1
ATOM 972 C CA . ALA A 1 125 ? -9.128 -8.571 2.967 1.00 95.94 125 ALA A CA 1
ATOM 973 C C . ALA A 1 125 ? -8.045 -8.740 1.897 1.00 95.94 125 ALA A C 1
ATOM 975 O O . ALA A 1 125 ? -8.357 -8.709 0.708 1.00 95.94 125 ALA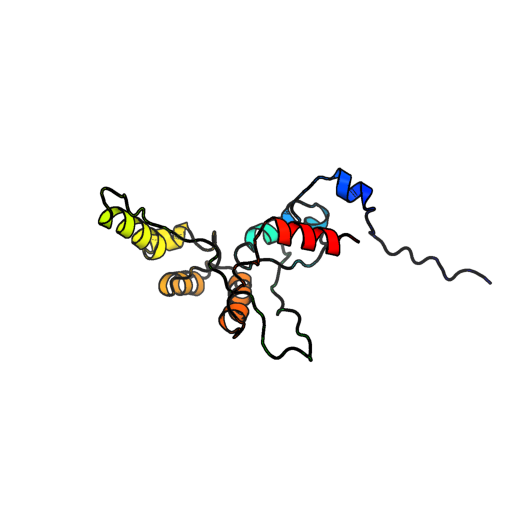 A O 1
ATOM 976 N N . ALA A 1 126 ? -6.792 -8.957 2.310 1.00 95.50 126 ALA A N 1
ATOM 977 C CA . ALA A 1 126 ? -5.691 -9.224 1.391 1.00 95.50 126 ALA A CA 1
ATOM 978 C C . ALA A 1 126 ? -5.951 -10.488 0.555 1.00 95.50 126 ALA A C 1
ATOM 980 O O . ALA A 1 126 ? -5.927 -10.406 -0.671 1.00 95.50 126 ALA A O 1
ATOM 981 N N . ASP A 1 127 ? -6.278 -11.612 1.203 1.00 95.19 127 ASP A N 1
ATOM 982 C CA . ASP A 1 127 ? -6.584 -12.884 0.539 1.00 95.19 127 ASP A CA 1
ATOM 983 C C . ASP A 1 127 ? -7.732 -12.709 -0.465 1.00 95.19 127 ASP A C 1
ATOM 985 O O . ASP A 1 127 ? -7.585 -13.045 -1.635 1.00 95.19 127 ASP A O 1
ATOM 989 N N . ARG A 1 128 ? -8.849 -12.091 -0.046 1.00 95.12 128 ARG A N 1
ATOM 990 C CA . ARG A 1 128 ? -10.011 -11.846 -0.915 1.00 95.12 128 ARG A CA 1
ATOM 991 C C . ARG A 1 128 ? -9.626 -11.108 -2.191 1.00 95.12 128 ARG A C 1
ATOM 993 O O . ARG A 1 128 ? -10.078 -11.478 -3.272 1.00 95.12 128 ARG A O 1
ATOM 1000 N N . LEU A 1 129 ? -8.853 -10.033 -2.064 1.00 96.56 129 LEU A N 1
ATOM 1001 C CA . LEU A 1 129 ? -8.496 -9.204 -3.209 1.00 96.56 129 LEU A CA 1
ATOM 1002 C C . LEU A 1 129 ? -7.462 -9.892 -4.114 1.00 96.56 129 LEU A C 1
ATOM 1004 O O . LEU A 1 129 ? -7.532 -9.728 -5.333 1.00 96.56 129 LEU A O 1
ATOM 1008 N N . ILE A 1 130 ? -6.536 -10.668 -3.540 1.00 95.38 130 ILE A N 1
ATOM 1009 C CA . ILE A 1 130 ? -5.554 -11.468 -4.286 1.00 95.38 130 ILE A CA 1
ATOM 1010 C C . ILE A 1 130 ? -6.261 -12.586 -5.060 1.00 95.38 130 ILE A C 1
ATOM 1012 O O . ILE A 1 130 ? -6.097 -12.677 -6.276 1.00 95.38 130 ILE A O 1
ATOM 1016 N N . ASP A 1 131 ? -7.096 -13.380 -4.390 1.00 95.25 131 ASP A N 1
ATOM 1017 C CA . ASP A 1 131 ? -7.813 -14.514 -4.983 1.00 95.25 131 ASP A CA 1
ATOM 1018 C C . ASP A 1 131 ? -8.789 -14.066 -6.080 1.00 95.25 131 ASP A C 1
ATOM 1020 O O . ASP A 1 131 ? -8.981 -14.757 -7.080 1.00 95.25 131 ASP A O 1
ATOM 1024 N N . ALA A 1 132 ? -9.385 -12.880 -5.922 1.00 94.81 132 ALA A N 1
ATOM 1025 C CA . ALA A 1 132 ? -10.262 -12.278 -6.922 1.00 94.81 132 ALA A CA 1
ATOM 1026 C C . ALA A 1 132 ? -9.511 -11.595 -8.084 1.00 94.81 132 ALA A C 1
ATOM 1028 O O . ALA A 1 132 ? -10.158 -11.096 -9.006 1.00 94.81 132 ALA A O 1
ATOM 1029 N N . GLY A 1 133 ? -8.174 -11.522 -8.049 1.00 94.38 133 GLY A N 1
ATOM 1030 C CA . GLY A 1 133 ? -7.376 -10.823 -9.063 1.00 94.38 133 GLY A CA 1
ATOM 1031 C C . GLY A 1 133 ? -7.614 -9.308 -9.099 1.00 94.38 133 GLY A C 1
ATOM 1032 O O . GLY A 1 133 ? -7.442 -8.677 -10.140 1.00 94.38 133 GLY A O 1
ATOM 1033 N N . LEU A 1 134 ? -8.040 -8.717 -7.978 1.00 93.12 134 LEU A N 1
ATOM 1034 C CA . LEU A 1 134 ? -8.361 -7.291 -7.857 1.00 93.12 134 LEU A CA 1
ATOM 1035 C C . LEU A 1 134 ? -7.161 -6.429 -7.439 1.00 93.12 134 LEU A C 1
ATOM 1037 O O . LEU A 1 134 ? -7.308 -5.212 -7.338 1.00 93.12 134 LEU A O 1
ATOM 1041 N N . ILE A 1 135 ? -5.996 -7.042 -7.209 1.00 91.62 135 ILE A N 1
ATOM 1042 C CA . ILE A 1 135 ? -4.733 -6.367 -6.884 1.00 91.62 135 ILE A CA 1
ATOM 1043 C C . ILE A 1 135 ? -3.704 -6.688 -7.952 1.00 91.62 135 ILE A C 1
ATOM 1045 O O . ILE A 1 135 ? -3.530 -7.844 -8.341 1.00 91.62 135 ILE A O 1
ATOM 1049 N N . LYS A 1 136 ? -2.980 -5.657 -8.391 1.00 89.19 136 LYS A N 1
ATOM 1050 C CA . LYS A 1 136 ? -1.844 -5.823 -9.299 1.00 89.19 136 LYS A CA 1
ATOM 1051 C C . LYS A 1 136 ? -0.765 -6.691 -8.626 1.00 89.19 136 LYS A C 1
ATOM 1053 O O . LYS A 1 136 ? -0.382 -6.398 -7.488 1.00 89.19 136 LYS A O 1
ATOM 1058 N N . PRO A 1 137 ? -0.234 -7.734 -9.288 1.00 91.00 137 PRO A N 1
ATOM 1059 C CA . PRO A 1 137 ? 0.746 -8.632 -8.675 1.00 91.00 137 PRO A CA 1
ATOM 1060 C C . PRO A 1 137 ? 2.043 -7.911 -8.264 1.00 91.00 137 PRO A C 1
ATOM 1062 O O . PRO A 1 137 ? 2.720 -8.356 -7.340 1.00 91.00 137 PRO A O 1
ATOM 1065 N N . GLU A 1 138 ? 2.360 -6.770 -8.879 1.00 90.25 138 GLU A N 1
ATOM 1066 C CA . GLU A 1 138 ? 3.468 -5.875 -8.517 1.00 90.25 138 GLU A CA 1
ATOM 1067 C C . GLU A 1 138 ? 3.364 -5.402 -7.059 1.00 90.25 138 GLU A C 1
ATOM 1069 O O . GLU A 1 138 ? 4.361 -5.376 -6.340 1.00 90.25 138 GLU A O 1
ATOM 1074 N N . ILE A 1 139 ? 2.153 -5.082 -6.591 1.00 90.56 139 ILE A N 1
ATOM 1075 C CA . ILE A 1 139 ? 1.911 -4.610 -5.219 1.00 90.56 139 ILE A CA 1
ATOM 1076 C C . ILE A 1 139 ? 2.167 -5.740 -4.219 1.00 90.56 139 ILE A C 1
ATOM 1078 O O . ILE A 1 139 ? 2.761 -5.509 -3.164 1.00 90.56 139 ILE A O 1
ATOM 1082 N N . VAL A 1 140 ? 1.765 -6.967 -4.563 1.00 91.75 140 VAL A N 1
ATOM 1083 C CA . VAL A 1 140 ? 2.008 -8.162 -3.741 1.00 91.75 140 VAL A CA 1
ATOM 1084 C C . VAL A 1 140 ? 3.508 -8.456 -3.670 1.00 91.75 140 VAL A C 1
ATOM 1086 O O . VAL A 1 140 ? 4.051 -8.606 -2.577 1.00 91.75 140 VAL A O 1
ATOM 1089 N N . ARG A 1 141 ? 4.212 -8.440 -4.813 1.00 88.88 141 ARG A N 1
ATOM 1090 C CA . ARG A 1 141 ? 5.675 -8.617 -4.858 1.00 88.88 141 ARG A CA 1
ATOM 1091 C C . ARG A 1 141 ? 6.413 -7.555 -4.047 1.00 88.88 141 ARG A C 1
ATOM 1093 O O . ARG A 1 141 ? 7.344 -7.890 -3.325 1.00 88.88 141 ARG A O 1
ATOM 1100 N N . ALA A 1 142 ? 5.981 -6.296 -4.115 1.00 87.56 142 ALA A N 1
ATOM 1101 C CA . ALA A 1 142 ? 6.573 -5.200 -3.349 1.00 87.56 142 ALA A CA 1
ATOM 1102 C C . ALA A 1 142 ? 6.311 -5.300 -1.833 1.00 87.56 142 ALA A C 1
ATOM 1104 O O . ALA A 1 142 ? 7.019 -4.685 -1.036 1.00 87.56 142 ALA A O 1
ATOM 1105 N N . HIS A 1 143 ? 5.267 -6.023 -1.419 1.00 88.94 143 HIS A N 1
ATOM 1106 C CA . HIS A 1 143 ? 4.911 -6.203 -0.012 1.00 88.94 143 HIS A CA 1
ATOM 1107 C C . HIS A 1 143 ? 5.761 -7.265 0.693 1.00 88.94 143 HIS A C 1
ATOM 1109 O O . HIS A 1 143 ? 6.053 -7.109 1.877 1.00 88.94 143 HIS A O 1
ATOM 1115 N N . GLU A 1 144 ? 6.186 -8.306 -0.022 1.00 86.69 144 GLU A N 1
ATOM 1116 C CA . GLU A 1 144 ? 6.829 -9.478 0.578 1.00 86.69 144 GLU A CA 1
ATOM 1117 C C . GLU A 1 144 ? 8.182 -9.171 1.260 1.00 86.69 144 GLU A C 1
ATOM 1119 O O . GLU A 1 144 ? 8.330 -9.498 2.442 1.00 86.69 144 GLU A O 1
ATOM 1124 N N . PRO A 1 145 ? 9.162 -8.489 0.623 1.00 81.81 145 PRO A N 1
ATOM 1125 C CA . PRO A 1 145 ? 10.477 -8.299 1.240 1.00 81.81 145 PRO A CA 1
ATOM 1126 C C . PRO A 1 145 ? 10.431 -7.520 2.569 1.00 81.81 145 PRO A C 1
ATOM 1128 O O . PRO A 1 145 ? 11.054 -7.963 3.536 1.00 81.81 145 PRO A O 1
ATOM 1131 N N . PRO A 1 146 ? 9.663 -6.414 2.702 1.00 79.88 146 PRO A N 1
ATOM 1132 C CA . PRO A 1 146 ? 9.487 -5.746 3.991 1.00 79.88 146 PRO A CA 1
ATOM 1133 C C . PRO A 1 146 ? 8.836 -6.594 5.087 1.00 79.88 146 PRO A C 1
ATOM 1135 O O . PR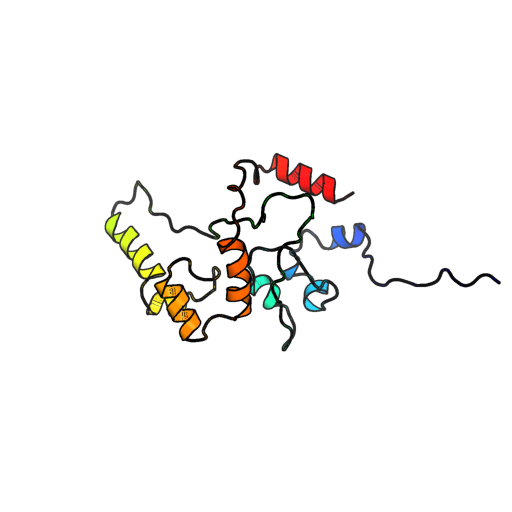O A 1 146 ? 9.049 -6.307 6.265 1.00 79.88 146 PRO A O 1
ATOM 1138 N N . MET A 1 147 ? 8.019 -7.593 4.735 1.00 83.50 147 MET A N 1
ATOM 1139 C CA . MET A 1 147 ? 7.412 -8.498 5.720 1.00 83.50 147 MET A CA 1
ATOM 1140 C C . MET A 1 147 ? 8.380 -9.585 6.196 1.00 83.50 147 MET A C 1
ATOM 1142 O O . MET A 1 147 ? 8.241 -10.047 7.327 1.00 83.50 147 MET A O 1
ATOM 1146 N N . GLN A 1 148 ? 9.357 -9.959 5.367 1.00 80.25 148 GLN A N 1
ATOM 1147 C CA . GLN A 1 148 ? 10.390 -10.949 5.692 1.00 80.25 148 GLN A CA 1
ATOM 1148 C C . GLN A 1 148 ? 11.615 -10.347 6.394 1.00 80.25 148 GLN A C 1
ATOM 1150 O O . GLN A 1 148 ? 12.362 -11.064 7.061 1.00 80.25 148 GLN A O 1
ATOM 1155 N N . ALA A 1 149 ? 11.827 -9.037 6.264 1.00 75.50 149 ALA A N 1
ATOM 1156 C CA . ALA A 1 149 ? 12.976 -8.368 6.852 1.00 75.50 149 ALA A CA 1
ATOM 1157 C C . ALA A 1 149 ? 12.976 -8.423 8.388 1.00 75.50 149 ALA A C 1
ATOM 1159 O O . ALA A 1 149 ? 11.976 -8.159 9.056 1.00 75.50 149 ALA A O 1
ATOM 1160 N N . SER A 1 150 ? 14.153 -8.695 8.947 1.00 70.25 150 SER A N 1
ATOM 1161 C CA . SER A 1 150 ? 14.423 -8.751 10.389 1.00 70.25 150 SER A CA 1
ATOM 1162 C C . SER A 1 150 ? 14.995 -7.444 10.953 1.00 70.25 150 SER A C 1
ATOM 1164 O O . SER A 1 150 ? 15.470 -7.410 12.090 1.00 70.25 150 SER A O 1
ATOM 1166 N N . GLY A 1 151 ? 14.973 -6.373 10.152 1.00 64.88 151 GLY A N 1
ATOM 1167 C CA . GLY A 1 151 ? 15.518 -5.066 10.498 1.00 64.88 151 GLY A CA 1
ATOM 1168 C C . GLY A 1 151 ? 14.931 -4.481 11.785 1.00 64.88 151 GLY A C 1
ATOM 1169 O O . GLY A 1 151 ? 13.789 -4.740 12.169 1.00 64.88 151 GLY A O 1
ATOM 1170 N N . THR A 1 152 ? 15.731 -3.664 12.466 1.00 64.56 152 THR A N 1
ATOM 1171 C CA . THR A 1 152 ? 15.325 -2.968 13.689 1.00 64.56 152 THR A CA 1
ATOM 1172 C C . THR A 1 152 ? 14.191 -1.975 13.436 1.00 64.56 152 THR A C 1
ATOM 1174 O O . THR A 1 152 ? 14.017 -1.440 12.338 1.00 64.56 152 THR A O 1
ATOM 1177 N N . ALA A 1 153 ? 13.405 -1.713 14.485 1.00 66.06 153 ALA A N 1
ATOM 1178 C CA . ALA A 1 153 ? 12.346 -0.715 14.442 1.00 66.06 153 ALA A CA 1
ATOM 1179 C C . ALA A 1 153 ? 12.887 0.648 13.983 1.00 66.06 153 ALA A C 1
ATOM 1181 O O . ALA A 1 153 ? 14.009 1.041 14.310 1.00 66.06 153 ALA A O 1
ATOM 1182 N N . ILE A 1 154 ? 12.060 1.381 13.238 1.00 70.94 154 ILE A N 1
ATOM 1183 C CA . ILE A 1 154 ? 12.391 2.722 12.758 1.00 70.94 154 ILE A CA 1
ATOM 1184 C C . ILE A 1 154 ? 12.758 3.614 13.945 1.00 70.94 154 ILE A C 1
ATOM 1186 O O . ILE A 1 154 ? 12.003 3.699 14.914 1.00 70.94 154 ILE A O 1
ATOM 1190 N N . SER A 1 155 ? 13.892 4.312 13.840 1.00 73.88 155 SER A N 1
ATOM 1191 C CA . SER A 1 155 ? 14.298 5.293 14.847 1.00 73.88 155 SER A CA 1
ATOM 1192 C C . SER A 1 155 ? 13.185 6.331 15.075 1.00 73.88 155 SER A C 1
ATOM 1194 O O . SER A 1 155 ? 12.690 6.905 14.099 1.00 73.88 155 SER A O 1
ATOM 1196 N N . PRO A 1 156 ? 12.835 6.656 16.335 1.00 70.31 156 PRO A N 1
ATOM 1197 C CA . PRO A 1 156 ? 11.924 7.759 16.653 1.00 70.31 156 PRO A CA 1
ATOM 1198 C C . PRO A 1 156 ? 12.391 9.101 16.071 1.00 70.31 156 PRO A C 1
ATOM 1200 O O . PRO A 1 156 ? 11.584 9.991 15.823 1.00 70.31 156 PRO A O 1
ATOM 1203 N N . PHE A 1 157 ? 13.696 9.222 15.812 1.00 69.50 157 PHE A N 1
ATOM 1204 C CA . PHE A 1 157 ? 14.337 10.394 15.230 1.00 69.50 157 PHE A CA 1
ATOM 1205 C C . PHE A 1 157 ? 14.472 10.320 13.701 1.00 69.50 157 PHE A C 1
ATOM 1207 O O . PHE A 1 157 ? 15.268 11.055 13.132 1.00 69.50 157 PHE A O 1
ATOM 1214 N N . LYS A 1 158 ? 13.729 9.450 13.002 1.00 66.44 158 LYS A N 1
ATOM 1215 C CA . LYS A 1 158 ? 13.757 9.412 11.527 1.00 66.44 158 LYS A CA 1
ATOM 1216 C C . LYS A 1 158 ? 13.111 10.645 10.883 1.00 66.44 158 LYS A C 1
ATOM 1218 O O . LYS A 1 158 ? 13.574 11.107 9.849 1.00 66.44 158 LYS A O 1
ATOM 1223 N N . GLU A 1 159 ? 12.024 11.139 11.469 1.00 66.38 159 GLU A N 1
ATOM 1224 C CA . GLU A 1 159 ? 11.182 12.195 10.894 1.00 66.38 159 GLU A CA 1
ATOM 1225 C C . GLU A 1 159 ? 11.245 13.596 11.561 1.00 66.38 159 GLU A C 1
ATOM 1227 O O . GLU A 1 159 ? 10.447 14.440 11.145 1.00 66.38 159 GLU A O 1
ATOM 1232 N N . PRO A 1 160 ? 12.109 13.913 12.558 1.00 74.81 160 PRO A N 1
ATOM 1233 C CA . PRO A 1 160 ? 12.297 15.288 13.010 1.00 74.81 160 PRO A CA 1
ATOM 1234 C C . PRO A 1 160 ? 12.627 16.200 11.826 1.00 74.81 160 PRO A C 1
ATOM 1236 O O . PRO A 1 160 ? 13.541 15.877 11.054 1.00 74.81 160 PRO A O 1
ATOM 1239 N N . PRO A 1 161 ? 11.905 17.322 11.660 1.00 73.81 161 PRO A N 1
ATOM 1240 C CA . PRO A 1 161 ? 12.131 18.246 10.556 1.00 73.81 161 PRO A CA 1
ATOM 1241 C C . PRO A 1 161 ? 13.593 18.685 10.442 1.00 73.81 161 PRO A C 1
ATOM 1243 O O . PRO A 1 161 ? 14.119 18.762 9.336 1.00 73.81 161 PRO A O 1
ATOM 1246 N N . GLU A 1 162 ? 14.269 18.896 11.572 1.00 76.50 162 GLU A N 1
ATOM 1247 C CA . GLU A 1 162 ? 15.654 19.365 11.631 1.00 76.50 162 GLU A CA 1
ATOM 1248 C C . GLU A 1 162 ? 16.635 18.332 11.060 1.00 76.50 162 GLU A C 1
ATOM 1250 O O . GLU A 1 162 ? 17.541 18.684 10.306 1.00 76.50 162 GLU A O 1
ATOM 1255 N N . LEU A 1 163 ? 16.428 17.043 11.362 1.00 74.44 163 LEU A N 1
ATOM 1256 C CA . LEU A 1 163 ? 17.248 15.959 10.814 1.00 74.44 163 LEU A CA 1
ATOM 1257 C C . LEU A 1 163 ? 16.957 15.734 9.333 1.00 74.44 163 LEU A C 1
ATOM 1259 O O . LEU A 1 163 ? 17.880 15.485 8.564 1.00 74.44 163 LEU A O 1
ATOM 1263 N N . ARG A 1 164 ? 15.691 15.853 8.917 1.00 70.19 164 ARG A N 1
ATOM 1264 C CA . ARG A 1 164 ? 15.313 15.719 7.507 1.00 70.19 164 ARG A CA 1
ATOM 1265 C C . ARG A 1 164 ? 15.954 16.812 6.650 1.00 70.19 164 ARG A C 1
ATOM 1267 O O . ARG A 1 164 ? 16.467 16.497 5.582 1.00 70.19 164 ARG A O 1
ATOM 1274 N N . VAL A 1 165 ? 15.934 18.064 7.112 1.00 73.44 165 VAL A N 1
ATOM 1275 C CA . VAL A 1 165 ? 16.570 19.192 6.411 1.00 73.44 165 VAL A CA 1
ATOM 1276 C C . VAL A 1 165 ? 18.072 18.958 6.282 1.00 73.44 165 VAL A C 1
ATOM 1278 O O . VAL A 1 165 ? 18.578 18.961 5.166 1.00 73.44 165 VAL A O 1
ATOM 1281 N N . ALA A 1 166 ? 18.755 18.623 7.382 1.00 75.69 166 ALA A N 1
ATOM 1282 C CA . ALA A 1 166 ? 20.189 18.337 7.354 1.00 75.69 166 ALA A CA 1
ATOM 1283 C C . ALA A 1 166 ? 20.554 17.190 6.389 1.00 75.69 166 ALA A C 1
ATOM 1285 O O . ALA A 1 166 ? 21.576 17.251 5.710 1.00 75.69 166 ALA A O 1
ATOM 1286 N N . PHE A 1 167 ? 19.712 16.153 6.301 1.00 70.00 167 PHE A N 1
ATOM 1287 C CA . PHE A 1 167 ? 19.920 15.032 5.381 1.00 70.00 167 PHE A CA 1
ATOM 1288 C C . PHE A 1 167 ? 19.730 15.436 3.913 1.00 70.00 167 PHE A C 1
ATOM 1290 O O . PHE A 1 167 ? 20.495 15.006 3.057 1.00 70.00 167 PHE A O 1
ATOM 1297 N N . ILE A 1 168 ? 18.712 16.252 3.617 1.00 68.62 168 ILE A N 1
ATOM 1298 C CA . ILE A 1 168 ? 18.450 16.754 2.261 1.00 68.62 16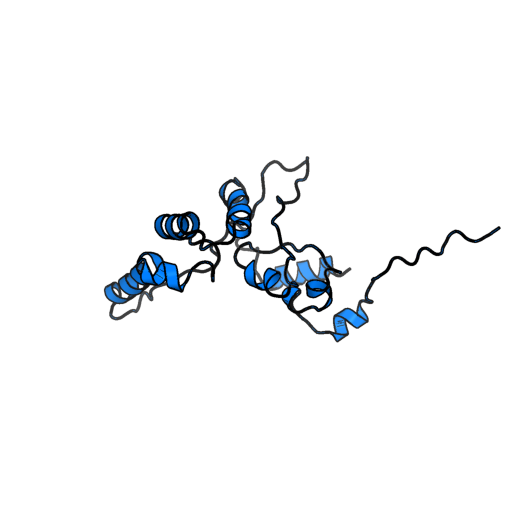8 ILE A CA 1
ATOM 1299 C C . ILE A 1 168 ? 19.580 17.676 1.804 1.00 68.62 168 ILE A C 1
ATOM 1301 O O . ILE A 1 168 ? 20.026 17.547 0.668 1.00 68.62 168 ILE A O 1
ATOM 1305 N N . ASP A 1 169 ? 20.047 18.572 2.672 1.00 73.00 169 ASP A N 1
ATOM 1306 C CA . ASP A 1 169 ? 21.134 19.499 2.348 1.00 73.00 169 ASP A CA 1
ATOM 1307 C C . ASP A 1 169 ? 22.430 18.737 2.040 1.00 73.00 169 ASP A C 1
ATOM 1309 O O . ASP A 1 169 ? 23.069 19.006 1.029 1.00 73.00 169 ASP A O 1
ATOM 1313 N N . ALA A 1 170 ? 22.759 17.710 2.831 1.00 72.94 170 ALA A N 1
ATOM 1314 C CA . ALA A 1 170 ? 23.939 16.874 2.602 1.00 72.94 170 ALA A CA 1
ATOM 1315 C C . ALA A 1 170 ? 23.886 16.032 1.309 1.00 72.94 170 ALA A C 1
ATOM 1317 O O . ALA A 1 170 ? 24.928 15.612 0.818 1.00 72.94 170 ALA A O 1
ATOM 1318 N N . LEU A 1 171 ? 22.692 15.743 0.776 1.00 67.12 171 LEU A N 1
ATOM 1319 C CA . LEU A 1 171 ? 22.506 14.978 -0.467 1.00 67.12 171 LEU A CA 1
ATOM 1320 C C . LEU A 1 171 ? 22.449 15.857 -1.726 1.00 67.12 171 LEU A C 1
ATOM 1322 O O . LEU A 1 171 ? 22.445 15.316 -2.830 1.00 67.12 171 LEU A O 1
ATOM 1326 N N . LYS A 1 172 ? 22.339 17.181 -1.571 1.00 51.44 172 LYS A N 1
ATOM 1327 C CA . LYS A 1 172 ? 22.234 18.151 -2.674 1.00 51.44 172 LYS A CA 1
ATOM 1328 C C . LYS A 1 172 ? 23.577 18.773 -3.082 1.00 51.44 172 LYS A C 1
ATOM 1330 O O . LYS A 1 172 ? 23.576 19.629 -3.967 1.00 51.44 172 LYS A O 1
ATOM 1335 N N . GLU A 1 173 ? 24.680 18.368 -2.453 1.00 37.66 173 GLU A N 1
ATOM 1336 C CA . GLU A 1 173 ? 26.053 18.709 -2.871 1.00 37.66 173 GLU A CA 1
ATOM 1337 C C . GLU A 1 173 ? 26.604 17.724 -3.910 1.00 37.66 173 GLU A C 1
ATOM 1339 O O . GLU A 1 173 ? 27.353 18.187 -4.802 1.00 37.66 173 GLU A O 1
#

Radius of gyration: 21.3 Å; chains: 1; bounding box: 65×41×58 Å

pLDDT: mean 80.01, std 17.46, range [32.19, 98.0]

Sequence (173 aa):
MPDLCRRRGGANTTTLEEAGEGNVNLSEKQEWAQRKITGSYEWNTTYFRYSDPLNDGEVLDSAPPIRFESKLTEEACRKPSMLFVTSKRSKQPEAAAQIVNCTLTEPSSIDALRDTRGLPAEKCAADRLIDAGLIKPEIVRAHEPPMQASGTAISPFKEPPELRVAFIDALKE